Protein AF-A0A550H227-F1 (afdb_monomer)

Sequence (93 aa):
MEHKNKKAVLIVLLLASSAFILPATLMVRGQPETLFSFTLTTPSTNPSRQEWSEVIQTSLQEVGIDAKRVIQDWGTIYDRALDPPDEIKGKIF

Mean predicted aligned error: 11.78 Å

Foldseek 3Di:
DVVVVVVVVVVVVVVVVVVVVVVVLVVQAADPDQPAEAEDEFEPPDVVRVVVSVVVCVVCVRNRHHYHYDYDHPVVVCQCPPPDDPVCVPDHD

pLDDT: mean 83.37, std 12.63, range [51.94, 97.69]

Radius of gyration: 22.32 Å; Cα contacts (8 Å, |Δi|>4): 88; chains: 1; bounding box: 41×35×64 Å

Solvent-accessible surface area (backbone atoms only — not comparable to full-atom values): 5403 Å² total; per-residue (Å²): 118,71,70,60,54,56,53,50,52,51,51,51,51,52,52,52,50,49,64,58,50,54,57,52,57,69,66,60,53,28,57,94,63,63,86,46,74,49,57,47,78,34,49,67,89,39,65,71,55,46,55,51,49,51,54,52,35,50,60,37,43,56,61,24,32,46,52,35,81,43,78,38,54,62,66,63,50,47,40,60,74,76,61,46,56,80,94,52,64,92,62,76,110

Secondary structure (DSSP, 8-state):
-HHHHHHHHHHHHHHHHHHHHHHHHHH-PPPSS---EEEEEEETT-HHHHHHHHHHHHHHHHTT-EEEEEEE-HHHHHHHHHS--GGGTT---

Nearest PDB structures (foldseek):
  6hnk-assembly1_A  TM=7.226E-01  e=2.157E+00  Clostridioides difficile 630
  3fzv-assembly1_D  TM=5.002E-01  e=9.388E+00  Pseudomonas aeruginosa PAO1

Structure (mmCIF, N/CA/C/O backbone):
data_AF-A0A550H227-F1
#
_entry.id   AF-A0A550H227-F1
#
loop_
_atom_site.group_PDB
_atom_site.id
_atom_site.type_symbol
_atom_site.label_atom_id
_atom_site.label_alt_id
_atom_site.label_comp_id
_atom_site.label_asym_id
_atom_site.label_entity_id
_atom_site.label_seq_id
_atom_site.pdbx_PDB_ins_code
_atom_site.Cartn_x
_atom_site.Cartn_y
_atom_site.Cartn_z
_atom_site.occupancy
_atom_site.B_iso_or_equiv
_atom_site.auth_seq_id
_atom_site.auth_comp_id
_atom_site.auth_asym_id
_atom_site.auth_atom_id
_atom_site.pdbx_PDB_model_num
ATOM 1 N N . MET A 1 1 ? -29.688 20.732 42.933 1.00 51.94 1 MET A N 1
ATOM 2 C CA . MET A 1 1 ? -29.217 19.328 43.051 1.00 51.94 1 MET A CA 1
ATOM 3 C C . MET A 1 1 ? -29.618 18.455 41.858 1.00 51.94 1 MET A C 1
ATOM 5 O O . MET A 1 1 ? -28.862 17.562 41.505 1.00 51.94 1 MET A O 1
ATOM 9 N N . GLU A 1 2 ? -30.724 18.748 41.169 1.00 57.50 2 GLU A N 1
ATOM 10 C CA . GLU A 1 2 ? -31.252 17.940 40.054 1.00 57.50 2 GLU A CA 1
ATOM 11 C C . GLU A 1 2 ? -30.337 17.840 38.807 1.00 57.50 2 GLU A C 1
ATOM 13 O O . GLU A 1 2 ? -30.184 16.769 38.223 1.00 57.50 2 GLU A O 1
ATOM 18 N N . HIS A 1 3 ? -29.650 18.923 38.418 1.00 55.06 3 HIS A N 1
ATOM 19 C CA . HIS A 1 3 ? -28.744 18.921 37.254 1.00 55.06 3 HIS A CA 1
ATOM 20 C C . HIS A 1 3 ? -27.471 18.082 37.441 1.00 55.06 3 HIS A C 1
ATOM 22 O O . HIS A 1 3 ? -26.918 17.581 36.461 1.00 55.06 3 HIS A O 1
ATOM 28 N N . LYS A 1 4 ? -26.997 17.919 38.683 1.00 61.78 4 LYS A N 1
ATOM 29 C CA . LYS A 1 4 ? -25.782 17.147 38.994 1.00 61.78 4 LYS A CA 1
ATOM 30 C C . LYS A 1 4 ? -26.014 15.652 38.745 1.00 61.78 4 LYS A C 1
ATOM 32 O O . LYS A 1 4 ? -25.151 14.985 38.184 1.00 61.78 4 LYS A O 1
ATOM 37 N N . ASN A 1 5 ? -27.223 15.178 39.047 1.00 70.69 5 ASN A N 1
ATOM 38 C CA . ASN A 1 5 ? -27.635 13.794 38.823 1.00 70.69 5 ASN A CA 1
ATOM 39 C C . ASN A 1 5 ? -27.798 13.483 37.328 1.00 70.69 5 ASN A C 1
ATOM 41 O O . ASN A 1 5 ? -27.349 12.435 36.881 1.00 70.69 5 ASN A O 1
ATOM 45 N N . LYS A 1 6 ? -28.332 14.418 36.526 1.00 77.62 6 LYS A N 1
ATOM 46 C CA . LYS A 1 6 ? -28.453 14.249 35.062 1.00 77.62 6 L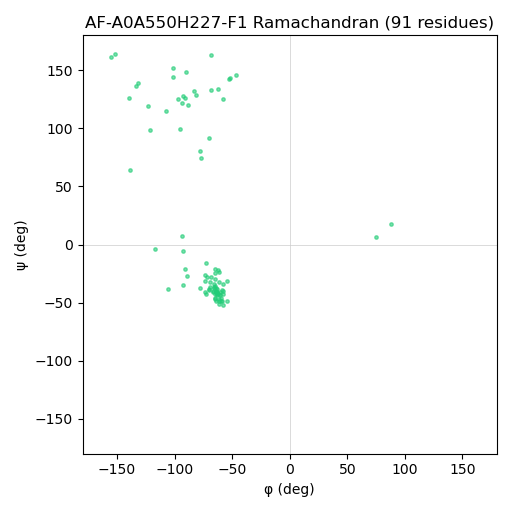YS A CA 1
ATOM 47 C C . LYS A 1 6 ? -27.084 14.119 34.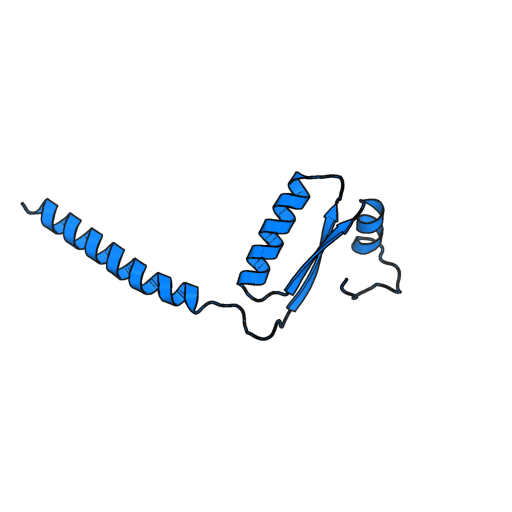378 1.00 77.62 6 LYS A C 1
ATOM 49 O O . LYS A 1 6 ? -26.906 13.254 33.529 1.00 77.62 6 LYS A O 1
ATOM 54 N N . LYS A 1 7 ? -26.094 14.926 34.786 1.00 81.06 7 LYS A N 1
ATOM 55 C CA . LYS A 1 7 ? -24.713 14.834 34.271 1.00 81.06 7 LYS A CA 1
ATOM 56 C C . LYS A 1 7 ? -24.022 13.531 34.681 1.00 81.06 7 LYS A C 1
ATOM 58 O O . LYS A 1 7 ? -23.351 12.926 33.856 1.00 81.06 7 LYS A O 1
ATOM 63 N N . ALA A 1 8 ? -24.213 13.088 35.925 1.00 85.19 8 ALA A N 1
ATOM 64 C CA . ALA A 1 8 ? -23.662 11.821 36.404 1.00 85.19 8 ALA A CA 1
ATOM 65 C C . ALA A 1 8 ? -24.237 10.622 35.633 1.00 85.19 8 ALA A C 1
ATOM 67 O O . ALA A 1 8 ? -23.483 9.763 35.192 1.00 85.19 8 ALA A O 1
ATOM 68 N N . VAL A 1 9 ? -25.552 10.613 35.390 1.00 88.38 9 VAL A N 1
ATOM 69 C CA . VAL A 1 9 ? -26.213 9.586 34.570 1.00 88.38 9 VAL A CA 1
ATOM 70 C C . VAL A 1 9 ? -25.673 9.588 33.139 1.00 88.38 9 VAL A C 1
ATOM 72 O O . VAL A 1 9 ? -25.375 8.523 32.607 1.00 88.38 9 VAL A O 1
ATOM 75 N N . LEU A 1 10 ? -25.475 10.764 32.534 1.00 88.12 10 LEU A N 1
ATOM 76 C CA . LEU A 1 10 ? -24.920 10.878 31.182 1.00 88.12 10 LEU A CA 1
ATOM 77 C C . LEU A 1 10 ? -23.485 10.329 31.092 1.00 88.12 10 LEU A C 1
ATOM 79 O O . LEU A 1 10 ? -23.155 9.621 30.148 1.00 88.12 10 LEU A O 1
ATOM 83 N N . ILE A 1 11 ? -22.645 10.628 32.088 1.00 90.25 11 ILE A N 1
ATOM 84 C CA . ILE A 1 11 ? -21.262 10.135 32.164 1.00 90.25 11 ILE A CA 1
ATOM 85 C C . ILE A 1 11 ? -21.239 8.613 32.318 1.00 90.25 11 ILE A C 1
ATOM 87 O O . ILE A 1 11 ? -20.464 7.945 31.640 1.00 90.25 11 ILE A O 1
ATOM 91 N N . VAL A 1 12 ? -22.113 8.054 33.158 1.00 91.31 12 VAL A N 1
ATOM 92 C CA . VAL A 1 12 ? -22.239 6.599 33.324 1.00 91.31 12 VAL A CA 1
ATOM 93 C C . VAL A 1 12 ? -22.711 5.937 32.027 1.00 91.31 12 VAL A C 1
ATOM 95 O O . VAL A 1 12 ? -22.172 4.904 31.649 1.00 91.31 12 VAL A O 1
ATOM 98 N N . LEU A 1 13 ? -23.651 6.548 31.302 1.00 88.81 13 LEU A N 1
ATOM 99 C CA . LEU A 1 13 ? -24.102 6.068 29.991 1.00 88.81 13 LEU A CA 1
ATOM 100 C C . LEU A 1 13 ? -22.993 6.115 28.930 1.00 88.81 13 LEU A C 1
ATOM 102 O O . LEU A 1 13 ? -22.843 5.174 28.151 1.00 88.81 13 LEU A O 1
ATOM 106 N N . LEU A 1 14 ? -22.185 7.177 28.914 1.00 86.81 14 LEU A N 1
ATOM 107 C CA . LEU A 1 14 ? -21.033 7.305 28.015 1.00 86.81 14 LEU A CA 1
ATOM 108 C C . LEU A 1 14 ? -19.930 6.286 28.338 1.00 86.81 14 LEU A C 1
ATOM 110 O O . LEU A 1 14 ? -19.357 5.696 27.430 1.00 86.81 14 LEU A O 1
ATOM 114 N N . LEU A 1 15 ? -19.666 6.035 29.621 1.00 87.69 15 LEU A N 1
ATOM 115 C CA . LEU A 1 15 ? -18.698 5.026 30.062 1.00 87.69 15 LEU A CA 1
ATOM 116 C C . LEU A 1 15 ? -19.186 3.597 29.803 1.00 87.69 15 LEU A C 1
ATOM 118 O O . LEU A 1 15 ? -18.405 2.742 29.400 1.00 87.69 15 LEU A O 1
ATOM 122 N N . ALA A 1 16 ? -20.478 3.333 30.002 1.00 85.06 16 ALA A N 1
ATOM 123 C CA . ALA A 1 16 ? -21.065 2.040 29.680 1.00 85.06 16 ALA A CA 1
ATOM 124 C C . ALA A 1 16 ? -21.014 1.789 28.168 1.00 85.06 16 ALA A C 1
ATOM 126 O O . ALA A 1 16 ? -20.561 0.735 27.739 1.00 85.06 16 ALA A O 1
ATOM 127 N N . SER A 1 17 ? -21.403 2.768 27.346 1.00 79.38 17 SER A N 1
ATOM 128 C CA . SER A 1 17 ? -21.350 2.630 25.884 1.00 79.38 17 SER A CA 1
ATOM 129 C C . SER A 1 17 ? -19.924 2.460 25.352 1.00 79.38 17 SER A C 1
ATOM 131 O O . SER A 1 17 ? -19.706 1.588 24.514 1.00 79.38 17 SER A O 1
ATOM 133 N N . SER A 1 18 ? -18.930 3.192 25.868 1.00 75.94 18 SER A N 1
ATOM 134 C CA . SER A 1 18 ? -17.532 2.999 25.457 1.00 75.94 18 SER A CA 1
ATOM 135 C C . SER A 1 18 ? -16.989 1.616 25.835 1.00 75.94 18 SER A C 1
ATOM 137 O O . SER A 1 18 ? -16.289 0.998 25.030 1.00 75.94 18 SER A O 1
ATOM 139 N N . ALA A 1 19 ? -17.377 1.081 26.998 1.00 76.19 19 ALA A N 1
ATOM 140 C CA . ALA A 1 19 ? -17.008 -0.265 27.435 1.00 76.19 19 ALA A CA 1
ATOM 141 C C . ALA A 1 19 ? -17.592 -1.385 26.552 1.00 76.19 19 ALA A C 1
ATOM 143 O O . ALA A 1 19 ? -17.004 -2.460 26.486 1.00 76.19 19 ALA A O 1
ATOM 144 N N . PHE A 1 20 ? -18.706 -1.144 25.849 1.00 68.50 20 PHE A N 1
ATOM 145 C CA . PHE A 1 20 ? -19.283 -2.097 24.888 1.00 68.50 20 PHE A CA 1
ATOM 146 C C . PHE A 1 20 ? -18.734 -1.943 23.461 1.00 68.50 20 PHE A C 1
ATOM 148 O O . PHE A 1 20 ? -18.687 -2.924 22.722 1.00 68.50 20 PHE A O 1
ATOM 155 N N . ILE A 1 21 ? -18.282 -0.748 23.066 1.00 67.75 21 ILE A N 1
ATOM 156 C CA . ILE A 1 21 ? -17.723 -0.500 21.724 1.00 67.75 21 ILE A CA 1
ATOM 157 C C . ILE A 1 21 ? -16.278 -1.017 21.614 1.00 67.75 21 ILE A C 1
ATOM 159 O O . ILE A 1 21 ? -15.902 -1.573 20.585 1.00 67.75 21 ILE A O 1
ATOM 163 N N . LEU A 1 22 ? -15.476 -0.895 22.677 1.00 64.38 22 LEU A N 1
ATOM 164 C CA . LEU A 1 22 ? -14.069 -1.328 22.703 1.00 64.38 22 LEU A CA 1
ATOM 165 C C . LEU A 1 22 ? -13.860 -2.834 22.418 1.00 64.38 22 LEU A C 1
ATOM 167 O O . LEU A 1 22 ? -12.995 -3.175 21.617 1.00 64.38 22 LEU A O 1
ATOM 171 N N . PRO A 1 23 ? -14.625 -3.769 23.010 1.00 64.19 23 PRO A N 1
ATOM 172 C CA . PRO A 1 23 ? -14.510 -5.187 22.674 1.00 64.19 23 PRO A CA 1
ATOM 173 C C . PRO A 1 23 ? -14.945 -5.486 21.237 1.00 64.19 23 PRO A C 1
ATOM 175 O O . PRO A 1 23 ? -14.360 -6.354 20.595 1.00 64.19 23 PRO A O 1
ATOM 178 N N . ALA A 1 24 ? -15.937 -4.759 20.712 1.00 61.03 24 ALA A N 1
ATOM 179 C CA . ALA A 1 24 ? -16.404 -4.943 19.341 1.00 61.03 24 ALA A CA 1
ATOM 180 C C . ALA A 1 24 ? -15.322 -4.565 18.317 1.00 61.03 24 ALA A C 1
ATOM 182 O O . ALA A 1 24 ? -15.150 -5.281 17.336 1.00 61.03 24 ALA A O 1
ATOM 183 N N . THR A 1 25 ? -14.526 -3.520 18.569 1.00 61.41 25 THR A N 1
ATOM 184 C CA . THR A 1 25 ? -13.377 -3.184 17.708 1.00 61.41 25 THR A CA 1
ATOM 185 C C . THR A 1 25 ? -12.215 -4.167 17.857 1.00 61.41 25 THR A C 1
ATOM 187 O O . THR A 1 25 ? -11.488 -4.390 16.898 1.00 61.41 25 THR A O 1
ATOM 190 N N . LEU A 1 26 ? -12.052 -4.811 19.019 1.00 60.28 26 LEU A N 1
ATOM 191 C CA . LEU A 1 26 ? -11.059 -5.878 19.206 1.00 60.28 26 LEU A CA 1
ATOM 192 C C . LEU A 1 26 ? -11.456 -7.199 18.530 1.00 60.28 26 LEU A C 1
ATOM 194 O O . LEU A 1 26 ? -10.571 -7.991 18.205 1.00 60.28 26 LEU A O 1
ATOM 198 N N . MET A 1 27 ? -12.757 -7.442 18.342 1.00 61.31 27 MET A N 1
ATOM 199 C CA . MET A 1 27 ? -13.289 -8.627 17.656 1.00 61.31 27 MET A CA 1
ATOM 200 C C . MET A 1 27 ? -13.478 -8.428 16.150 1.00 61.31 27 MET A C 1
ATOM 202 O O . MET A 1 27 ? -13.471 -9.408 15.408 1.00 61.31 27 MET A O 1
ATOM 206 N N . VAL A 1 28 ? -13.578 -7.182 15.67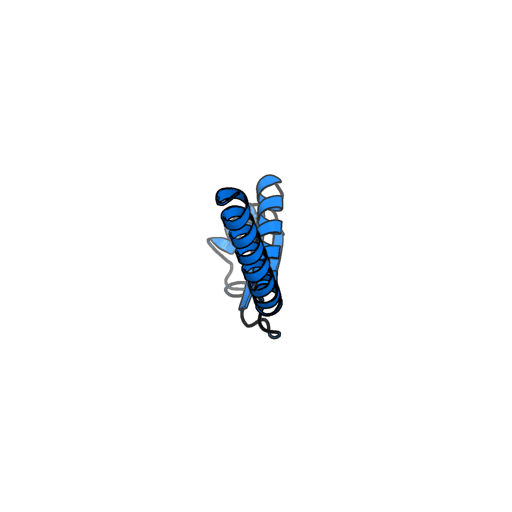7 1.00 60.38 28 VAL A N 1
ATOM 207 C CA . VAL A 1 28 ? -13.386 -6.841 14.261 1.00 60.38 28 VAL A CA 1
ATOM 208 C C . VAL A 1 28 ? -11.884 -6.835 13.985 1.00 60.38 28 VAL A C 1
ATOM 210 O O . VAL A 1 28 ? -11.237 -5.799 13.891 1.00 60.38 28 VAL A O 1
ATOM 213 N N . ARG A 1 29 ? -11.305 -8.029 13.904 1.00 61.44 29 ARG A N 1
ATOM 214 C CA . ARG A 1 29 ? -10.027 -8.235 13.225 1.00 61.44 29 ARG A CA 1
ATOM 215 C C . ARG A 1 29 ? -10.326 -8.819 11.857 1.00 61.44 29 ARG A C 1
ATOM 217 O O . ARG A 1 29 ? -11.270 -9.598 11.717 1.00 61.44 29 ARG A O 1
ATOM 224 N N . GLY A 1 30 ? -9.534 -8.432 10.862 1.00 59.19 30 GLY A N 1
ATOM 225 C CA . GLY A 1 30 ? -9.547 -9.087 9.560 1.00 59.19 30 GLY A CA 1
ATOM 226 C C . GLY A 1 30 ? -9.517 -10.610 9.691 1.00 59.19 30 GLY A C 1
ATOM 227 O O . GLY A 1 30 ? -8.930 -11.138 10.642 1.00 59.19 30 GLY A O 1
ATOM 228 N N . GLN A 1 31 ? -10.184 -11.320 8.775 1.00 61.12 31 GLN A N 1
ATOM 229 C CA . GLN A 1 31 ? -10.181 -12.783 8.793 1.00 61.12 31 GLN A CA 1
ATOM 230 C C . GLN A 1 31 ? -8.735 -13.313 8.831 1.00 61.12 31 GLN A C 1
ATOM 232 O O . GLN A 1 31 ? -7.856 -12.721 8.206 1.00 61.12 31 GLN A O 1
ATOM 237 N N . PRO A 1 32 ? -8.466 -14.410 9.567 1.00 59.97 32 PRO A N 1
ATOM 238 C CA . PRO A 1 32 ? -7.113 -14.954 9.697 1.00 59.97 32 PRO A CA 1
ATOM 239 C C . PRO A 1 32 ? -6.520 -15.400 8.354 1.00 59.97 32 PRO A C 1
ATOM 241 O O . PRO A 1 32 ? -5.301 -15.443 8.212 1.00 59.97 32 PRO A O 1
ATOM 244 N N . GLU A 1 33 ? -7.370 -15.701 7.371 1.00 66.31 33 GLU A N 1
ATOM 245 C CA . GLU A 1 33 ? -6.968 -15.880 5.981 1.00 66.31 33 GLU A CA 1
ATOM 246 C C . GLU A 1 33 ? -7.117 -14.559 5.221 1.00 66.31 33 GLU A C 1
ATOM 248 O O . GLU A 1 33 ? -8.208 -13.991 5.130 1.00 66.31 33 GLU A O 1
ATOM 253 N N . THR A 1 34 ? -6.018 -14.078 4.643 1.00 66.00 34 THR A N 1
ATOM 254 C CA . THR A 1 34 ? -6.009 -12.947 3.715 1.00 66.00 34 THR A CA 1
ATOM 255 C C . THR A 1 34 ? -6.664 -13.363 2.398 1.00 66.00 34 THR A C 1
ATOM 257 O O . THR A 1 34 ? -6.019 -13.873 1.486 1.00 66.00 34 THR A O 1
ATOM 260 N N . LEU A 1 35 ? -7.977 -13.144 2.297 1.00 75.19 35 LEU A N 1
ATOM 261 C CA . LEU A 1 35 ? -8.775 -13.492 1.111 1.00 75.19 35 LEU A CA 1
ATOM 262 C C . LEU A 1 35 ? -8.520 -12.576 -0.094 1.00 75.19 35 LEU A C 1
ATOM 264 O O . LEU A 1 35 ? -8.907 -12.900 -1.216 1.00 75.19 35 LEU A O 1
ATOM 268 N N . PHE A 1 36 ? -7.899 -11.418 0.131 1.00 84.38 36 PHE A N 1
ATOM 269 C CA . PHE A 1 36 ? -7.652 -10.410 -0.891 1.00 84.38 36 PHE A CA 1
ATOM 270 C C . PHE A 1 36 ? -6.251 -9.814 -0.723 1.00 84.38 36 PHE A C 1
ATOM 272 O O . PHE A 1 36 ? -5.903 -9.340 0.361 1.00 84.38 36 PHE A O 1
ATOM 279 N N . SER A 1 37 ? -5.458 -9.846 -1.798 1.00 90.50 37 SER A N 1
ATOM 280 C CA . SER A 1 37 ? -4.082 -9.340 -1.847 1.00 90.50 37 SER A CA 1
ATOM 281 C C . SER A 1 37 ? -3.889 -8.453 -3.072 1.00 90.50 37 SER A C 1
ATOM 283 O O . SER A 1 37 ? -4.388 -8.770 -4.154 1.00 90.50 37 SER A O 1
ATOM 285 N N . PHE A 1 38 ? -3.178 -7.338 -2.908 1.00 89.38 38 PHE A N 1
ATOM 286 C CA . PHE A 1 38 ? -2.818 -6.458 -4.016 1.00 89.38 38 PHE A CA 1
ATOM 287 C C . PHE A 1 38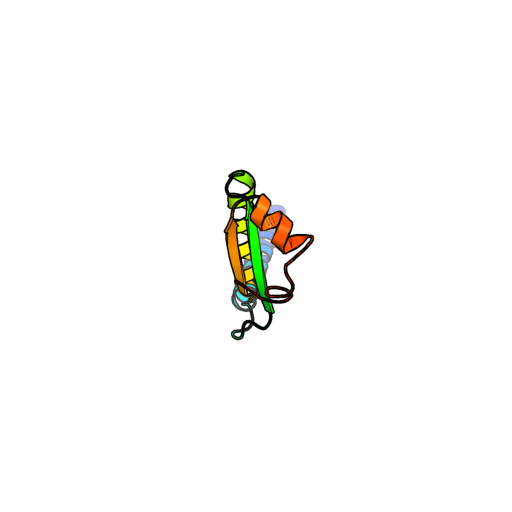 ? -1.561 -5.632 -3.716 1.00 89.38 38 PHE A C 1
ATOM 289 O O . PHE A 1 38 ? -1.175 -5.417 -2.564 1.00 89.38 38 PHE A O 1
ATOM 296 N N . THR A 1 39 ? -0.942 -5.115 -4.777 1.00 92.38 39 THR A N 1
ATOM 297 C CA . THR A 1 39 ? 0.235 -4.247 -4.687 1.00 92.38 39 THR A CA 1
ATOM 298 C C . THR A 1 39 ? -0.168 -2.769 -4.771 1.00 92.38 39 THR A C 1
ATOM 300 O O . THR A 1 39 ? -0.795 -2.335 -5.736 1.00 92.38 39 THR A O 1
ATOM 303 N N . LEU A 1 40 ? 0.234 -1.974 -3.778 1.00 94.06 40 LEU A N 1
ATOM 304 C CA . LEU A 1 40 ? 0.083 -0.521 -3.722 1.00 94.06 40 LEU A CA 1
ATOM 305 C C . LEU A 1 40 ? 1.366 0.161 -4.219 1.00 94.06 40 LEU A C 1
ATOM 307 O O . LEU A 1 40 ? 2.347 0.306 -3.486 1.00 94.06 40 LEU A O 1
ATOM 311 N N . THR A 1 41 ? 1.368 0.604 -5.474 1.00 93.44 41 THR A N 1
ATOM 312 C CA . THR A 1 41 ? 2.531 1.263 -6.081 1.00 93.44 41 THR A CA 1
ATOM 313 C C . THR A 1 41 ? 2.591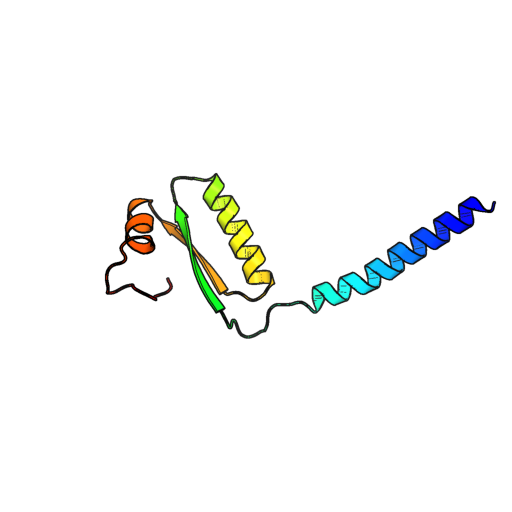 2.748 -5.738 1.00 93.44 41 THR A C 1
ATOM 315 O O . THR A 1 41 ? 1.601 3.460 -5.913 1.00 93.44 41 THR A O 1
ATOM 318 N N . THR A 1 42 ? 3.758 3.239 -5.320 1.00 95.38 42 THR A N 1
ATOM 319 C CA . THR A 1 42 ? 3.942 4.635 -4.897 1.00 95.38 42 THR A CA 1
ATOM 320 C C . THR A 1 42 ? 5.199 5.257 -5.511 1.00 95.38 42 THR A C 1
ATOM 322 O O . THR A 1 42 ? 6.244 4.606 -5.526 1.00 95.38 42 THR A O 1
ATOM 325 N N . PRO A 1 43 ? 5.144 6.507 -6.013 1.00 95.62 43 PRO A N 1
ATOM 326 C CA . PRO A 1 43 ? 6.302 7.152 -6.625 1.00 95.62 43 PRO A CA 1
ATOM 327 C C . PRO A 1 43 ? 7.411 7.470 -5.613 1.00 95.62 43 PRO A C 1
ATOM 329 O O . PRO A 1 43 ? 7.175 8.089 -4.572 1.00 95.62 43 PRO A O 1
ATOM 332 N N . SER A 1 44 ? 8.647 7.127 -5.971 1.00 95.06 44 SER A N 1
ATOM 333 C CA . SER A 1 44 ? 9.859 7.389 -5.181 1.00 95.06 44 SER A CA 1
ATOM 334 C C . SER A 1 44 ? 10.186 8.878 -5.018 1.00 95.06 44 SER A C 1
ATOM 336 O O . SER A 1 44 ? 10.866 9.265 -4.072 1.00 95.06 44 SER A O 1
ATOM 338 N N . THR A 1 45 ? 9.670 9.729 -5.904 1.00 95.69 45 THR A N 1
ATOM 339 C CA . THR A 1 45 ? 9.972 11.168 -5.950 1.00 95.69 45 THR A CA 1
ATOM 340 C C . THR A 1 45 ? 9.003 12.043 -5.155 1.00 95.69 45 THR A C 1
ATOM 342 O O . THR A 1 45 ? 9.224 13.248 -5.057 1.00 95.69 45 THR A O 1
ATOM 345 N N . ASN A 1 46 ? 7.925 11.481 -4.592 1.00 94.81 46 ASN A N 1
ATOM 346 C CA . ASN A 1 46 ? 6.916 12.251 -3.862 1.00 94.81 46 ASN A CA 1
ATOM 347 C C . ASN A 1 46 ? 6.766 11.750 -2.412 1.00 94.81 46 ASN A C 1
ATOM 349 O O . ASN A 1 46 ? 6.027 10.788 -2.182 1.00 94.81 46 ASN A O 1
ATOM 353 N N . PRO A 1 47 ? 7.410 12.421 -1.435 1.00 95.38 47 PRO A N 1
ATOM 354 C CA . PRO A 1 47 ? 7.351 12.034 -0.026 1.00 95.38 47 PRO A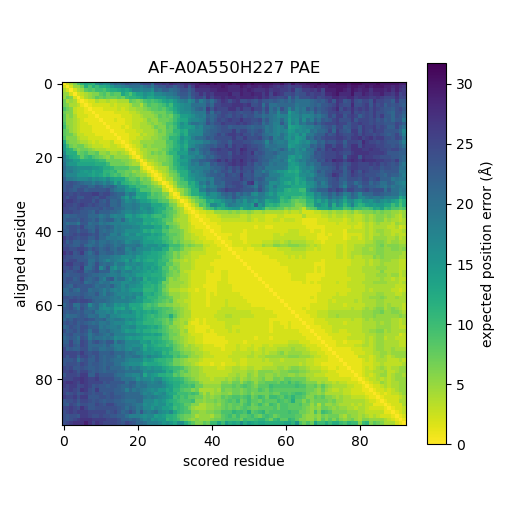 CA 1
ATOM 355 C C . PRO A 1 47 ? 5.928 12.009 0.529 1.00 95.38 47 PRO A C 1
ATOM 357 O O . PRO A 1 47 ? 5.541 11.046 1.177 1.00 95.38 47 PRO A O 1
ATOM 360 N N . SER A 1 48 ? 5.091 12.999 0.198 1.00 97.31 48 SER A N 1
ATOM 361 C CA . SER A 1 48 ? 3.701 13.023 0.667 1.00 97.31 48 SER A CA 1
ATOM 362 C C . SER A 1 48 ? 2.926 11.778 0.236 1.00 97.31 48 SER A C 1
ATOM 364 O O . SER A 1 48 ? 2.154 11.234 1.018 1.00 97.31 48 SER A O 1
ATOM 366 N N . ARG A 1 49 ? 3.130 11.293 -0.995 1.00 95.75 49 ARG A N 1
ATOM 367 C CA . ARG A 1 49 ? 2.481 10.060 -1.468 1.00 95.75 49 ARG A CA 1
ATOM 368 C C . ARG A 1 49 ? 3.018 8.816 -0.761 1.00 95.75 49 ARG A C 1
ATOM 370 O O . ARG A 1 49 ? 2.243 7.890 -0.554 1.00 95.75 49 ARG A O 1
ATOM 377 N N . GLN A 1 50 ? 4.294 8.800 -0.372 1.00 96.62 50 GLN A N 1
ATOM 378 C CA . GLN A 1 50 ? 4.882 7.714 0.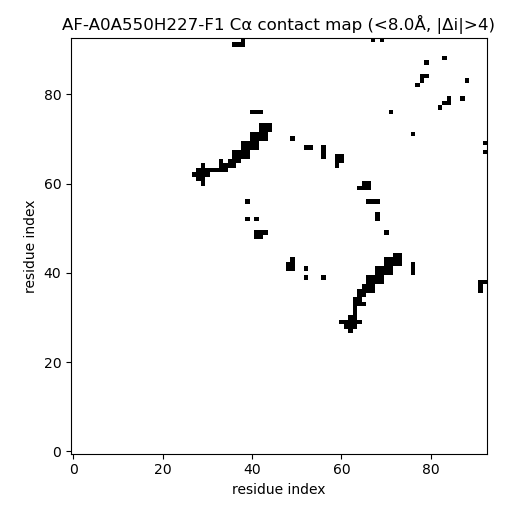422 1.00 96.62 50 GLN A CA 1
ATOM 379 C C . GLN A 1 50 ? 4.263 7.636 1.813 1.00 96.62 50 GLN A C 1
ATOM 381 O O . GLN A 1 50 ? 3.811 6.559 2.196 1.00 96.62 50 GLN A O 1
ATOM 386 N N . GLU A 1 51 ? 4.122 8.770 2.494 1.00 97.44 51 GLU A N 1
ATOM 387 C CA . GLU A 1 51 ? 3.441 8.831 3.791 1.00 97.44 51 GLU A CA 1
ATOM 388 C C . GLU A 1 51 ? 1.984 8.360 3.679 1.00 97.44 51 GLU A C 1
ATOM 390 O O . GLU A 1 51 ? 1.540 7.469 4.400 1.00 97.44 51 GLU A O 1
ATOM 395 N N . TRP A 1 52 ? 1.239 8.879 2.697 1.00 97.69 52 TRP A N 1
ATOM 396 C CA . TRP A 1 52 ? -0.147 8.455 2.477 1.00 97.69 52 TRP A CA 1
ATOM 397 C C . TRP A 1 52 ? -0.269 6.963 2.164 1.00 97.69 52 TRP A C 1
ATOM 399 O O . TRP A 1 52 ? -1.179 6.302 2.661 1.00 97.69 52 TRP A O 1
ATOM 409 N N . SER A 1 53 ? 0.641 6.418 1.358 1.00 96.75 53 SER A N 1
ATOM 410 C CA . SER A 1 53 ? 0.622 4.996 1.014 1.00 96.75 53 SER A CA 1
ATOM 411 C C . SER A 1 53 ? 0.873 4.084 2.216 1.00 96.75 53 SER A C 1
ATOM 413 O O . SER A 1 53 ? 0.338 2.981 2.258 1.00 96.75 53 SER A O 1
ATOM 415 N N . GLU A 1 54 ? 1.639 4.541 3.206 1.00 97.06 54 GLU A N 1
ATOM 416 C CA . GLU A 1 54 ? 1.896 3.806 4.444 1.00 97.06 54 GLU A CA 1
ATOM 417 C C . GLU A 1 54 ? 0.669 3.778 5.357 1.00 97.06 54 GLU A C 1
ATOM 419 O O . GLU A 1 54 ? 0.294 2.718 5.866 1.00 97.06 54 GLU A O 1
ATOM 424 N N . VAL A 1 55 ? -0.021 4.916 5.483 1.00 97.31 55 VAL A N 1
ATOM 425 C CA . VAL A 1 55 ? -1.305 4.992 6.195 1.00 97.31 55 VAL A CA 1
ATOM 426 C C . VAL A 1 55 ? -2.327 4.054 5.551 1.00 97.31 55 VAL A C 1
ATOM 428 O O . VAL A 1 55 ? -2.947 3.249 6.241 1.00 97.31 55 VAL A O 1
ATOM 431 N N . ILE A 1 56 ? -2.464 4.105 4.223 1.00 96.62 56 ILE A N 1
ATOM 432 C CA . ILE A 1 56 ? -3.406 3.255 3.482 1.00 96.62 56 ILE A CA 1
ATOM 433 C C . ILE A 1 56 ? -3.064 1.772 3.656 1.00 96.62 56 ILE A C 1
ATOM 435 O O . ILE A 1 56 ? -3.956 0.977 3.941 1.00 96.62 56 ILE A O 1
ATOM 439 N N . GLN A 1 57 ? -1.787 1.397 3.512 1.00 96.19 57 GLN A N 1
ATOM 440 C CA . GLN A 1 57 ? -1.331 0.022 3.726 1.00 96.19 57 GLN A CA 1
ATOM 441 C C . GLN A 1 57 ? -1.736 -0.484 5.115 1.00 96.19 57 GLN A C 1
ATOM 443 O O . GLN A 1 57 ? -2.320 -1.560 5.227 1.00 96.19 57 GLN A O 1
ATOM 448 N N . THR A 1 58 ? -1.470 0.314 6.150 1.00 94.62 58 THR A N 1
ATOM 449 C CA . THR A 1 58 ? -1.764 -0.036 7.544 1.00 94.62 58 THR A CA 1
ATOM 450 C C . THR A 1 58 ? -3.262 -0.240 7.760 1.00 94.62 58 THR A C 1
ATOM 452 O O . THR A 1 58 ? -3.676 -1.300 8.222 1.00 94.62 58 THR A O 1
ATOM 455 N N . SER A 1 59 ? -4.096 0.718 7.343 1.00 93.81 59 SER A N 1
ATOM 456 C CA . SER A 1 59 ? -5.553 0.624 7.509 1.00 93.81 59 SER A CA 1
ATOM 457 C C . SER A 1 59 ? -6.172 -0.569 6.775 1.00 93.81 59 SER A C 1
ATOM 459 O O . SER A 1 59 ? -7.158 -1.141 7.235 1.00 93.81 59 SER A O 1
ATOM 461 N N . LEU A 1 60 ? -5.610 -0.968 5.632 1.00 92.69 60 LEU A N 1
ATOM 462 C CA . LEU A 1 60 ? -6.073 -2.142 4.890 1.00 92.69 60 LEU A CA 1
ATOM 463 C C . LEU A 1 60 ? -5.672 -3.452 5.578 1.00 92.69 60 LEU A C 1
ATOM 465 O O . LEU A 1 60 ? -6.480 -4.376 5.670 1.00 92.69 60 LEU A O 1
ATOM 469 N N . GLN A 1 61 ? -4.454 -3.520 6.110 1.00 90.62 61 GLN A N 1
ATOM 470 C CA . GLN A 1 61 ? -3.986 -4.684 6.860 1.00 90.62 61 GLN A CA 1
ATOM 471 C C . GLN A 1 61 ? -4.775 -4.882 8.162 1.00 90.62 61 GLN A C 1
ATOM 473 O O . GLN A 1 61 ? -5.088 -6.019 8.514 1.00 90.62 61 GLN A O 1
ATOM 478 N N . GLU A 1 62 ? -5.179 -3.802 8.836 1.00 87.81 62 GLU A N 1
ATOM 479 C CA . GLU A 1 62 ? -6.036 -3.856 10.032 1.00 87.81 62 GLU A CA 1
ATOM 480 C C . GLU A 1 62 ? -7.381 -4.557 9.773 1.00 87.81 62 GLU A C 1
ATOM 482 O O . GLU A 1 62 ? -7.890 -5.274 10.640 1.00 87.81 62 GLU A O 1
ATOM 487 N N . VAL A 1 63 ? -7.933 -4.417 8.562 1.00 86.06 63 VAL A N 1
ATOM 488 C CA . VAL A 1 63 ? -9.180 -5.082 8.143 1.00 86.06 63 VAL A CA 1
ATOM 489 C C . VAL A 1 63 ? -8.954 -6.424 7.432 1.00 86.06 63 VAL A C 1
ATOM 491 O O . VAL A 1 63 ? -9.909 -7.030 6.952 1.00 86.06 63 VAL A O 1
ATOM 494 N N . GLY A 1 64 ? -7.715 -6.929 7.400 1.00 85.62 64 GLY A N 1
ATOM 495 C CA . GLY A 1 64 ? -7.377 -8.253 6.861 1.00 85.62 64 GLY A CA 1
ATOM 496 C C . GLY A 1 64 ? -7.089 -8.301 5.364 1.00 85.62 64 GLY A C 1
ATOM 497 O O . GLY A 1 64 ? -7.134 -9.379 4.776 1.00 85.62 64 GLY A O 1
ATOM 498 N N . ILE A 1 65 ? -6.810 -7.159 4.735 1.00 90.00 65 ILE A N 1
ATOM 499 C CA . ILE A 1 65 ? -6.387 -7.099 3.334 1.00 90.00 65 ILE A CA 1
ATOM 500 C C . ILE A 1 65 ? -4.856 -7.126 3.266 1.00 90.00 65 ILE A C 1
ATOM 502 O O . ILE A 1 65 ? -4.183 -6.300 3.883 1.00 90.00 65 ILE A O 1
ATOM 506 N N . ASP A 1 66 ? -4.294 -8.038 2.469 1.00 91.25 66 ASP A N 1
ATOM 507 C CA . ASP A 1 66 ? -2.850 -8.100 2.210 1.00 91.25 66 ASP A CA 1
ATOM 508 C C . ASP A 1 66 ? -2.442 -7.026 1.189 1.00 91.25 66 ASP A C 1
ATOM 510 O O . ASP A 1 66 ? -2.315 -7.277 -0.010 1.00 91.25 66 ASP A O 1
ATOM 514 N N . ALA A 1 67 ? -2.284 -5.792 1.665 1.00 93.56 67 ALA A N 1
ATOM 515 C CA . ALA A 1 67 ? -1.760 -4.691 0.868 1.00 93.56 67 ALA A CA 1
ATOM 516 C C . ALA A 1 67 ? -0.224 -4.643 0.957 1.00 93.56 67 ALA A C 1
ATOM 518 O O . ALA A 1 67 ? 0.346 -4.437 2.036 1.00 93.56 67 ALA A O 1
ATOM 519 N N . LYS A 1 68 ? 0.458 -4.774 -0.187 1.00 93.88 68 LYS A N 1
ATOM 520 C CA . LYS A 1 68 ? 1.924 -4.682 -0.282 1.00 93.88 68 LYS A CA 1
ATOM 521 C C . LYS A 1 68 ? 2.351 -3.388 -0.942 1.00 93.88 68 LYS A C 1
ATOM 523 O O . LYS A 1 68 ? 2.080 -3.163 -2.118 1.00 93.88 68 LYS A O 1
ATOM 528 N N . ARG A 1 69 ? 3.036 -2.526 -0.197 1.00 94.06 69 ARG A N 1
ATOM 529 C CA . ARG A 1 69 ? 3.539 -1.262 -0.734 1.00 94.06 69 ARG A CA 1
ATOM 530 C C . ARG A 1 69 ? 4.846 -1.460 -1.502 1.00 94.06 69 ARG A C 1
ATOM 532 O O . ARG A 1 69 ? 5.806 -1.993 -0.956 1.00 94.06 69 ARG A O 1
ATOM 539 N N . VAL A 1 70 ? 4.900 -0.947 -2.733 1.00 93.94 70 VAL A N 1
ATOM 540 C CA . VAL A 1 70 ? 6.105 -0.937 -3.577 1.00 93.94 70 VAL A CA 1
ATOM 541 C C . VAL A 1 70 ? 6.429 0.495 -3.990 1.00 93.94 70 VAL A C 1
ATOM 543 O O . VAL A 1 70 ? 5.631 1.162 -4.652 1.00 93.94 70 VAL A O 1
ATOM 546 N N . ILE A 1 71 ? 7.612 0.968 -3.595 1.00 95.31 71 ILE A N 1
ATOM 547 C CA . ILE A 1 71 ? 8.131 2.283 -3.982 1.00 95.31 71 ILE A CA 1
ATOM 548 C C . ILE A 1 71 ? 8.956 2.127 -5.259 1.00 95.31 71 ILE A C 1
ATOM 550 O O . ILE A 1 71 ? 9.874 1.314 -5.312 1.00 95.31 71 ILE A O 1
ATOM 554 N N . GLN A 1 72 ? 8.629 2.906 -6.284 1.00 94.00 72 GLN A N 1
ATOM 555 C CA . GLN A 1 72 ? 9.234 2.800 -7.615 1.00 94.00 72 GLN A CA 1
ATOM 556 C C . GLN A 1 72 ? 9.211 4.151 -8.339 1.00 94.00 72 GLN A C 1
ATOM 558 O O . GLN A 1 72 ? 8.515 5.076 -7.921 1.00 94.00 72 GLN A O 1
ATOM 563 N N . ASP A 1 73 ? 10.000 4.298 -9.401 1.00 94.12 73 ASP A N 1
ATOM 564 C CA . ASP A 1 73 ? 9.988 5.506 -10.228 1.00 94.12 73 ASP A CA 1
ATOM 565 C C . ASP A 1 73 ? 8.675 5.647 -11.023 1.00 94.12 73 ASP A C 1
ATOM 567 O O . ASP A 1 73 ? 7.898 4.701 -11.174 1.00 94.12 73 ASP A O 1
ATOM 571 N N . TRP A 1 74 ? 8.410 6.856 -11.528 1.00 89.25 74 TRP A N 1
ATOM 572 C CA . TRP A 1 74 ? 7.168 7.145 -12.248 1.00 89.25 74 TRP A CA 1
ATOM 573 C C . TRP A 1 74 ? 7.036 6.385 -13.570 1.00 89.25 74 TRP A C 1
ATOM 575 O O . TRP A 1 74 ? 5.925 5.977 -13.891 1.00 89.25 74 TRP A O 1
ATOM 585 N N . GLY A 1 75 ? 8.130 6.173 -14.311 1.00 90.56 75 GLY A N 1
ATOM 586 C CA . GLY A 1 75 ? 8.089 5.432 -15.574 1.00 90.56 75 GLY A CA 1
ATOM 587 C C . GLY A 1 75 ? 7.623 4.000 -15.338 1.00 90.56 75 GLY A C 1
ATOM 588 O O . GLY A 1 75 ? 6.629 3.569 -15.907 1.00 90.56 75 GLY A O 1
ATOM 589 N N . THR A 1 76 ? 8.227 3.329 -14.358 1.00 90.19 76 THR A N 1
ATOM 590 C CA . THR A 1 76 ? 7.810 1.986 -13.940 1.00 90.19 76 THR A CA 1
ATOM 591 C C . THR A 1 76 ? 6.348 1.937 -13.474 1.00 90.19 76 THR A C 1
ATOM 593 O O . THR A 1 76 ? 5.644 0.970 -13.762 1.00 90.19 76 THR A O 1
ATOM 596 N N . ILE A 1 77 ? 5.852 2.955 -12.755 1.00 90.06 77 ILE A N 1
ATOM 597 C CA . ILE A 1 77 ? 4.425 3.032 -12.374 1.00 90.06 77 ILE A CA 1
ATOM 598 C C . ILE A 1 77 ? 3.543 3.161 -13.611 1.00 90.06 77 ILE A C 1
ATOM 600 O O . ILE A 1 77 ? 2.548 2.449 -13.716 1.00 90.06 77 ILE A O 1
ATOM 604 N N . TYR A 1 78 ? 3.895 4.077 -14.511 1.00 88.25 78 TYR A N 1
ATOM 605 C CA . TYR A 1 78 ? 3.143 4.365 -15.723 1.00 88.25 78 TYR A CA 1
ATOM 606 C C . TYR A 1 78 ? 3.006 3.108 -16.584 1.00 88.25 78 TYR A C 1
ATOM 608 O O . TYR A 1 78 ? 1.884 2.699 -16.887 1.00 88.25 78 TYR A O 1
ATOM 616 N N . ASP A 1 79 ? 4.127 2.446 -16.868 1.00 87.56 79 ASP A N 1
ATOM 617 C CA . ASP A 1 79 ? 4.172 1.233 -17.681 1.00 87.56 79 ASP A CA 1
ATOM 618 C C . ASP A 1 79 ? 3.344 0.116 -17.040 1.00 87.56 79 ASP A C 1
ATOM 620 O O . ASP A 1 79 ? 2.553 -0.537 -17.700 1.00 87.56 79 ASP A O 1
ATOM 624 N N . ARG A 1 80 ? 3.438 -0.082 -15.721 1.00 84.69 80 ARG A N 1
ATOM 625 C CA . ARG A 1 80 ? 2.706 -1.162 -15.037 1.00 84.69 80 ARG A CA 1
ATOM 626 C C . ARG A 1 80 ? 1.209 -0.900 -14.887 1.00 84.69 80 ARG A C 1
ATOM 628 O O . ARG A 1 80 ? 0.437 -1.853 -14.836 1.00 84.69 80 ARG A O 1
ATOM 635 N N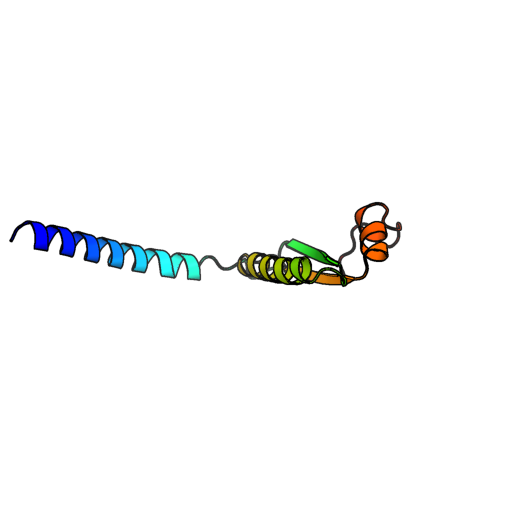 . ALA A 1 81 ? 0.799 0.358 -14.745 1.00 84.75 81 ALA A N 1
ATOM 636 C CA . ALA A 1 81 ? -0.586 0.708 -14.445 1.00 84.75 81 ALA A CA 1
ATOM 637 C C . ALA A 1 81 ? -1.427 0.976 -15.699 1.00 84.75 81 ALA A C 1
ATOM 639 O O . ALA A 1 81 ? -2.620 0.677 -15.695 1.00 84.75 81 ALA A O 1
ATOM 640 N N . LEU A 1 82 ? -0.834 1.565 -16.743 1.00 84.06 82 LEU A N 1
ATOM 641 C CA . LEU A 1 82 ? -1.567 2.028 -17.925 1.00 84.06 82 LEU A CA 1
ATOM 642 C C . LEU A 1 82 ? -1.371 1.128 -19.143 1.00 84.06 82 LEU A C 1
ATOM 644 O O . LEU A 1 82 ? -2.341 0.899 -19.862 1.00 84.06 82 LEU A O 1
ATOM 648 N N . ASP A 1 83 ? -0.162 0.605 -19.353 1.00 86.62 83 ASP A N 1
ATOM 649 C CA . ASP A 1 83 ? 0.136 -0.311 -20.460 1.00 86.62 83 ASP A CA 1
ATOM 650 C C . ASP A 1 83 ? 1.056 -1.462 -20.016 1.00 86.62 83 ASP A C 1
ATOM 652 O O . ASP A 1 83 ? 2.210 -1.559 -20.443 1.00 86.62 83 ASP A O 1
ATOM 656 N N . PRO A 1 84 ? 0.584 -2.326 -19.092 1.00 85.19 84 PRO A N 1
ATOM 657 C CA . PRO A 1 84 ? 1.419 -3.381 -18.542 1.00 85.19 84 PRO A CA 1
ATOM 658 C C . PRO A 1 84 ? 1.866 -4.347 -19.643 1.00 85.19 84 PRO A C 1
ATOM 660 O O . PRO A 1 84 ? 1.015 -4.845 -20.386 1.00 85.19 84 PRO A O 1
ATOM 663 N N . PRO A 1 85 ? 3.159 -4.717 -19.698 1.00 85.06 85 PRO A N 1
ATOM 664 C CA . PRO A 1 85 ? 3.613 -5.842 -20.504 1.00 85.06 85 PRO A CA 1
ATOM 665 C C . PRO A 1 85 ? 2.805 -7.110 -20.200 1.00 85.06 85 PRO A C 1
ATOM 667 O O . PRO A 1 85 ? 2.470 -7.380 -19.042 1.00 85.06 85 PRO A O 1
ATOM 670 N N . ASP A 1 86 ? 2.521 -7.924 -21.221 1.00 87.56 86 ASP A N 1
ATOM 671 C CA . ASP A 1 86 ? 1.706 -9.146 -21.080 1.00 87.56 86 ASP A CA 1
ATOM 672 C C . ASP A 1 86 ? 2.234 -10.098 -19.998 1.00 87.56 86 ASP A C 1
ATOM 674 O O . ASP A 1 86 ? 1.464 -10.751 -19.296 1.00 87.56 86 ASP A O 1
ATOM 678 N N . GLU A 1 87 ? 3.551 -10.115 -19.801 1.00 87.56 87 GLU A N 1
ATOM 679 C CA . GLU A 1 87 ? 4.243 -10.940 -18.812 1.00 87.56 87 GLU A CA 1
ATOM 680 C C . GLU A 1 87 ? 3.859 -10.628 -17.361 1.00 87.56 87 GLU A C 1
ATOM 682 O O . GLU A 1 87 ? 4.049 -11.478 -16.485 1.00 87.56 87 GLU A O 1
ATOM 687 N N . ILE A 1 88 ? 3.344 -9.427 -17.085 1.00 83.12 88 ILE A N 1
ATOM 688 C CA . ILE A 1 88 ? 3.038 -8.961 -15.729 1.00 83.12 88 ILE A CA 1
ATOM 689 C C . ILE A 1 88 ? 1.555 -8.681 -15.478 1.00 83.12 88 ILE A C 1
ATOM 691 O O . ILE A 1 88 ? 1.175 -8.386 -14.343 1.00 83.12 88 ILE A O 1
ATOM 695 N N . LYS A 1 89 ? 0.701 -8.800 -16.500 1.00 83.69 89 LYS A N 1
ATOM 696 C CA . LYS A 1 89 ? -0.745 -8.599 -16.353 1.00 83.69 89 LYS A CA 1
ATOM 697 C C . LYS A 1 89 ? -1.313 -9.558 -15.300 1.00 83.69 89 LYS A C 1
ATOM 699 O O . LYS A 1 89 ? -1.122 -10.769 -15.374 1.00 83.69 89 LYS A O 1
ATOM 704 N N . GLY 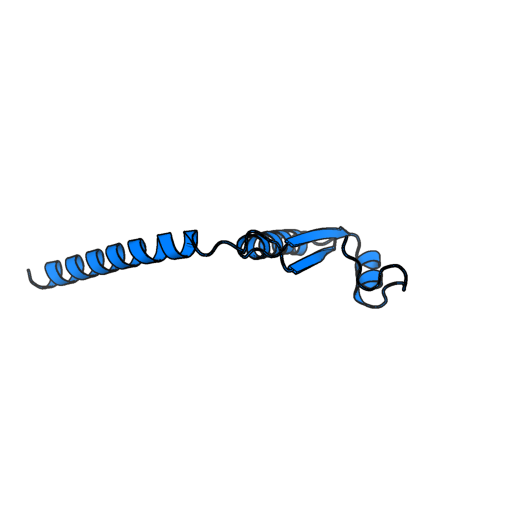A 1 90 ? -2.002 -9.002 -14.301 1.00 80.31 90 GLY A N 1
ATOM 705 C CA . GLY A 1 90 ? -2.630 -9.762 -13.213 1.00 80.31 90 GLY A CA 1
ATOM 706 C C . GLY A 1 90 ? -1.674 -10.315 -12.147 1.00 80.31 90 GLY A C 1
ATOM 707 O O . GLY A 1 90 ? -2.125 -11.057 -11.277 1.00 80.31 90 GLY A O 1
ATOM 708 N N . LYS A 1 91 ? -0.377 -9.978 -12.187 1.00 82.31 91 LYS A N 1
ATOM 709 C CA . LYS A 1 91 ? 0.594 -10.394 -11.163 1.00 82.31 91 LYS A CA 1
ATOM 710 C C . LYS A 1 91 ? 0.693 -9.375 -10.028 1.00 82.31 91 LYS A C 1
ATOM 712 O O . LYS A 1 91 ? 0.559 -8.172 -10.239 1.00 82.31 91 LYS A O 1
ATOM 717 N N . ILE A 1 92 ? 0.971 -9.889 -8.832 1.00 78.56 92 ILE A N 1
ATOM 718 C CA . ILE A 1 92 ? 1.319 -9.110 -7.639 1.00 78.56 92 ILE A CA 1
ATOM 719 C C . ILE A 1 92 ? 2.836 -9.160 -7.412 1.00 78.56 92 ILE A C 1
ATOM 721 O O . ILE A 1 92 ? 3.485 -10.137 -7.793 1.00 78.56 92 ILE A O 1
ATOM 725 N N . PHE A 1 93 ? 3.380 -8.114 -6.793 1.00 70.25 93 PHE A N 1
ATOM 726 C CA . PHE A 1 93 ? 4.804 -7.940 -6.485 1.00 70.25 93 PHE A CA 1
ATOM 727 C C . PHE A 1 93 ? 5.005 -7.684 -4.994 1.00 70.25 93 PHE A C 1
ATOM 729 O O . PHE A 1 93 ? 4.148 -6.977 -4.406 1.00 70.25 93 PHE A O 1
#